Protein AF-A0A4V0I7I3-F1 (afdb_monomer_lite)

Foldseek 3Di:
DLQLVVLLVVLLVVCVVPPDDPPDDLVVSLVSSVVSCVVRPPCNVVVVCVVDDNDQWDWDWHQHPVRDIRTDIDGVDPPPDDPDD

pLDDT: mean 78.15, std 12.58, range [42.78, 90.56]

Sequence (85 aa):
MNEVAEGVVSFIRLTDEHPLPPAAATRDVLKALRKHLDATVPHWRDRVFESGEGRDAVEVEVHLQSGRVVRGALVQQPSVGSRRD

Secondary structure (DSSP, 8-state):
--HHHHHHHHHHHHHHHSPPPTT--HHHHHHHHHHHHHHHSTTHHHHHHTTSTT-SEEEEEEE-TTS-EEEEEEE----------

Structure (mmCIF, N/CA/C/O backbone):
data_AF-A0A4V0I7I3-F1
#
_entry.id   AF-A0A4V0I7I3-F1
#
loop_
_atom_site.group_PDB
_atom_site.id
_atom_site.type_symbol
_atom_site.label_atom_id
_atom_site.label_alt_id
_atom_site.label_comp_id
_atom_site.label_asym_id
_atom_site.label_entity_id
_atom_site.label_seq_id
_atom_site.pdbx_PDB_ins_code
_atom_site.Cartn_x
_atom_site.Cartn_y
_atom_site.Cartn_z
_atom_site.occupancy
_atom_site.B_iso_or_equiv
_atom_site.auth_seq_id
_atom_site.auth_comp_id
_atom_site.auth_asym_id
_atom_site.auth_atom_id
_atom_site.pdbx_PDB_model_num
ATOM 1 N N . MET A 1 1 ? 9.426 13.276 -10.284 1.00 56.56 1 MET A N 1
ATOM 2 C CA . MET A 1 1 ? 8.715 12.904 -9.041 1.00 56.56 1 MET A CA 1
ATOM 3 C C . MET A 1 1 ? 8.647 11.376 -9.029 1.00 56.56 1 MET A C 1
ATOM 5 O O . MET A 1 1 ? 8.617 10.803 -10.110 1.00 56.56 1 MET A O 1
ATOM 9 N N . ASN A 1 2 ? 8.802 10.699 -7.888 1.00 77.38 2 ASN A N 1
ATOM 10 C CA . ASN A 1 2 ? 8.883 9.229 -7.860 1.00 77.38 2 ASN A CA 1
ATOM 11 C C . ASN A 1 2 ? 7.476 8.632 -8.072 1.00 77.38 2 ASN A C 1
ATOM 13 O O . ASN A 1 2 ? 6.678 8.637 -7.139 1.00 77.38 2 ASN A O 1
ATOM 17 N N . GLU A 1 3 ? 7.174 8.133 -9.277 1.00 80.81 3 GLU A N 1
ATOM 18 C CA . GLU A 1 3 ? 5.847 7.607 -9.667 1.00 80.81 3 GLU A CA 1
ATOM 19 C C . GLU A 1 3 ? 5.334 6.498 -8.727 1.00 80.81 3 GLU A C 1
ATOM 21 O O . GLU A 1 3 ? 4.135 6.354 -8.504 1.00 80.81 3 GLU A O 1
ATOM 26 N N . VAL A 1 4 ? 6.239 5.743 -8.096 1.00 81.12 4 VAL A N 1
ATOM 27 C CA . VAL A 1 4 ? 5.888 4.722 -7.097 1.00 81.12 4 VAL A CA 1
ATOM 28 C C . VAL A 1 4 ? 5.360 5.376 -5.822 1.00 81.12 4 VAL A C 1
ATOM 30 O O . VAL A 1 4 ? 4.362 4.929 -5.262 1.00 81.12 4 VAL A O 1
ATOM 33 N N . ALA A 1 5 ? 6.004 6.455 -5.370 1.00 82.12 5 ALA A N 1
ATOM 34 C CA . ALA A 1 5 ? 5.549 7.217 -4.211 1.00 82.12 5 ALA A CA 1
ATOM 35 C C . ALA A 1 5 ? 4.181 7.863 -4.482 1.00 82.12 5 ALA A C 1
ATOM 37 O O . ALA A 1 5 ? 3.319 7.859 -3.605 1.00 82.12 5 ALA A O 1
ATOM 38 N N . GLU A 1 6 ? 3.940 8.342 -5.705 1.00 86.19 6 GLU A N 1
ATOM 39 C CA . GLU A 1 6 ? 2.618 8.822 -6.130 1.00 86.19 6 GLU A CA 1
ATOM 40 C C . GLU A 1 6 ? 1.567 7.704 -6.111 1.00 86.19 6 GLU A C 1
ATOM 42 O O . GLU A 1 6 ? 0.458 7.913 -5.615 1.00 86.19 6 GLU A O 1
ATOM 47 N N . GLY A 1 7 ? 1.927 6.497 -6.557 1.00 86.19 7 GLY A N 1
ATOM 48 C CA . GLY A 1 7 ? 1.078 5.310 -6.451 1.00 86.19 7 GLY A CA 1
ATOM 49 C C . GLY A 1 7 ? 0.719 4.955 -5.002 1.00 86.19 7 GLY A C 1
ATOM 50 O O . GLY A 1 7 ? -0.438 4.652 -4.710 1.00 86.19 7 GLY A O 1
ATOM 51 N N . VAL A 1 8 ? 1.671 5.064 -4.068 1.00 86.19 8 VAL A N 1
ATOM 52 C CA . VAL A 1 8 ? 1.420 4.876 -2.625 1.00 86.19 8 VAL A CA 1
ATOM 53 C C . VAL A 1 8 ? 0.484 5.960 -2.079 1.00 86.19 8 VAL A C 1
ATOM 55 O O . VAL A 1 8 ? -0.455 5.647 -1.350 1.00 86.19 8 VAL A O 1
ATOM 58 N N . VAL A 1 9 ? 0.681 7.227 -2.453 1.00 86.94 9 VAL A N 1
ATOM 59 C CA . VAL A 1 9 ? -0.212 8.329 -2.046 1.00 86.94 9 VAL A CA 1
ATOM 60 C C . VAL A 1 9 ? -1.626 8.126 -2.595 1.00 86.94 9 VAL A C 1
ATOM 62 O O . VAL A 1 9 ? -2.603 8.332 -1.876 1.00 86.94 9 VAL A O 1
ATOM 65 N N . SER A 1 10 ? -1.753 7.685 -3.846 1.00 89.75 10 SER A N 1
ATOM 66 C CA . SER A 1 10 ? -3.039 7.335 -4.452 1.00 89.75 10 SER A CA 1
ATOM 67 C C . SER A 1 10 ? -3.722 6.184 -3.707 1.00 89.75 10 SER A C 1
ATOM 69 O O . SER A 1 10 ? -4.920 6.263 -3.450 1.00 89.75 10 SER A O 1
ATOM 71 N N . PHE A 1 11 ? -2.969 5.166 -3.280 1.00 89.31 11 PHE A N 1
ATOM 72 C CA . PHE A 1 11 ? -3.498 4.091 -2.441 1.00 89.31 11 PHE A CA 1
ATOM 73 C C . PHE A 1 11 ? -4.007 4.611 -1.089 1.00 89.31 11 PHE A C 1
ATOM 75 O O . PHE A 1 11 ? -5.092 4.231 -0.661 1.00 89.31 11 PHE A O 1
ATOM 82 N N . ILE A 1 12 ? -3.274 5.520 -0.435 1.00 87.12 12 ILE A N 1
ATOM 83 C CA . ILE A 1 12 ? -3.712 6.131 0.832 1.00 87.12 12 ILE A CA 1
ATOM 84 C C . IL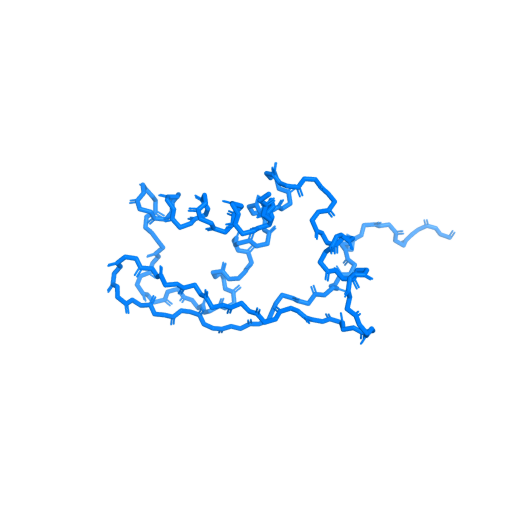E A 1 12 ? -5.036 6.885 0.644 1.00 87.12 12 ILE A C 1
ATOM 86 O O . ILE A 1 12 ? -5.939 6.740 1.465 1.00 87.12 12 ILE A O 1
ATOM 90 N N . ARG A 1 13 ? -5.189 7.634 -0.456 1.00 87.62 13 ARG A N 1
ATOM 91 C CA . ARG A 1 13 ? -6.456 8.308 -0.792 1.00 87.62 13 ARG A CA 1
ATOM 92 C C . ARG A 1 13 ? -7.589 7.314 -1.043 1.00 87.62 13 ARG A C 1
ATOM 94 O O . ARG A 1 13 ? -8.672 7.492 -0.507 1.00 87.62 13 ARG A O 1
ATOM 101 N N . LEU A 1 14 ? -7.325 6.226 -1.767 1.00 87.06 14 LEU A N 1
ATOM 102 C CA . LEU A 1 14 ? -8.315 5.168 -1.983 1.00 87.06 14 LEU A CA 1
ATOM 103 C C . LEU A 1 14 ? -8.797 4.561 -0.656 1.00 87.06 14 LEU A C 1
ATOM 105 O O . LEU A 1 14 ? -9.976 4.253 -0.515 1.00 87.06 14 LEU A O 1
ATOM 109 N N . THR A 1 15 ? -7.906 4.402 0.328 1.00 85.19 15 THR A N 1
ATOM 110 C CA . THR A 1 15 ? -8.291 3.901 1.659 1.00 85.19 15 THR A CA 1
ATOM 111 C C . THR A 1 15 ? -9.093 4.898 2.498 1.00 85.19 15 THR A C 1
ATOM 113 O O . THR A 1 15 ? -9.623 4.504 3.530 1.00 85.19 15 THR A O 1
ATOM 116 N N . ASP A 1 16 ? -9.195 6.160 2.083 1.00 83.38 16 ASP A N 1
ATOM 117 C CA . ASP A 1 16 ? -10.091 7.145 2.699 1.00 83.38 16 ASP A CA 1
ATOM 118 C C . ASP A 1 16 ? -11.527 6.955 2.188 1.00 83.38 16 ASP A C 1
ATOM 120 O O . ASP A 1 16 ? -12.473 6.829 2.963 1.00 83.38 16 ASP A O 1
ATOM 124 N N . GLU A 1 17 ? -11.676 6.806 0.870 1.00 85.62 17 GLU A N 1
ATOM 125 C CA . GLU A 1 17 ? -12.966 6.530 0.224 1.00 85.62 17 GLU A CA 1
ATOM 126 C C . GLU A 1 17 ? -13.480 5.113 0.542 1.00 85.62 17 GLU A C 1
ATOM 128 O O . GLU A 1 17 ? -14.684 4.874 0.665 1.00 85.62 17 GLU A O 1
ATOM 133 N N . HIS A 1 18 ? -12.554 4.166 0.707 1.00 84.00 18 HIS A N 1
ATOM 134 C CA . HIS A 1 18 ? -12.823 2.760 0.991 1.00 84.00 18 HIS A CA 1
ATOM 135 C C . HIS A 1 18 ? -11.962 2.264 2.162 1.00 84.00 18 HIS A C 1
ATOM 137 O O . HIS A 1 18 ? -10.941 1.596 1.950 1.00 84.00 18 HIS A O 1
ATOM 143 N N . PRO A 1 19 ? -12.365 2.566 3.410 1.00 81.12 19 PRO A N 1
ATOM 144 C CA . PRO A 1 19 ? -11.586 2.226 4.589 1.00 81.12 19 PRO A CA 1
ATOM 145 C C . PRO A 1 19 ? -11.351 0.725 4.717 1.00 81.12 19 PRO A C 1
ATOM 147 O O . PRO A 1 19 ? -12.264 -0.101 4.643 1.00 81.12 19 PRO A O 1
ATOM 150 N N . LEU A 1 20 ? -10.085 0.374 4.947 1.00 78.94 20 LEU A N 1
ATOM 151 C CA . LEU A 1 20 ? -9.693 -0.987 5.283 1.00 78.94 20 LEU A CA 1
ATOM 152 C C . LEU A 1 20 ? -10.301 -1.379 6.638 1.00 78.94 20 LEU A C 1
ATOM 154 O O . LEU A 1 20 ? -10.393 -0.536 7.535 1.00 78.94 20 LEU A O 1
ATOM 158 N N . PRO A 1 21 ? -10.654 -2.662 6.839 1.00 81.69 21 PRO A N 1
ATOM 159 C CA . PRO A 1 21 ? -11.119 -3.132 8.134 1.00 81.69 21 PRO A CA 1
ATOM 160 C C . PRO A 1 21 ? -10.127 -2.754 9.248 1.00 81.69 21 PRO A C 1
ATOM 162 O O . PRO A 1 21 ? -8.915 -2.915 9.066 1.00 81.69 21 PRO A O 1
ATOM 165 N N . PRO A 1 22 ? -10.595 -2.314 10.428 1.00 73.62 22 PRO A N 1
ATOM 166 C CA . PRO A 1 22 ? -9.713 -1.878 11.514 1.00 73.62 22 PRO A CA 1
ATOM 167 C C . PRO A 1 22 ? -8.748 -2.986 11.971 1.00 73.62 22 PRO A C 1
ATOM 169 O O . PRO A 1 22 ? -7.606 -2.703 12.326 1.00 73.62 22 PRO A O 1
ATOM 172 N N . ALA A 1 23 ? -9.167 -4.251 11.863 1.00 80.81 23 ALA A N 1
ATOM 173 C CA . ALA A 1 23 ? -8.365 -5.439 12.155 1.00 80.81 23 ALA A CA 1
ATOM 174 C C . ALA A 1 23 ? -7.713 -6.083 10.910 1.00 80.81 23 ALA A C 1
ATOM 176 O O . ALA A 1 23 ? -7.248 -7.218 10.986 1.00 80.81 23 ALA A O 1
ATOM 177 N N . ALA A 1 24 ? -7.682 -5.400 9.756 1.00 82.81 24 ALA A N 1
ATOM 178 C CA . ALA A 1 24 ? -7.059 -5.938 8.544 1.00 82.81 24 ALA A CA 1
ATOM 179 C C . ALA A 1 24 ? -5.593 -6.282 8.816 1.00 82.81 24 ALA A C 1
ATOM 181 O O . ALA A 1 24 ? -4.846 -5.441 9.327 1.00 82.81 24 ALA A O 1
A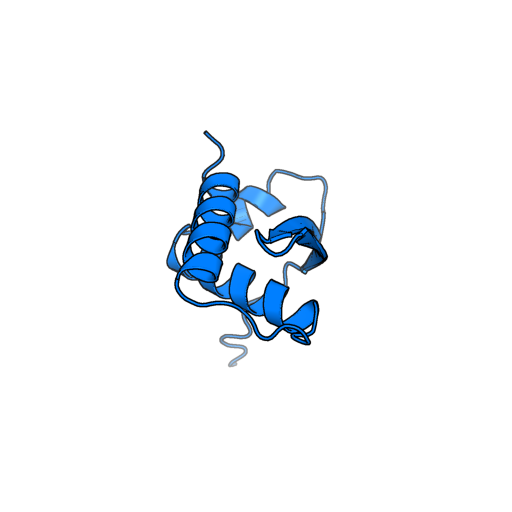TOM 182 N N . ALA A 1 25 ? -5.163 -7.494 8.474 1.00 87.00 25 ALA A N 1
ATOM 183 C CA . ALA A 1 25 ? -3.786 -7.903 8.697 1.00 87.00 25 ALA A CA 1
ATOM 184 C C . ALA A 1 25 ? -2.837 -7.072 7.821 1.00 87.00 25 ALA A C 1
ATOM 186 O O . ALA A 1 25 ? -3.153 -6.757 6.675 1.00 87.00 25 ALA A O 1
ATOM 187 N N . THR A 1 26 ? -1.636 -6.767 8.323 1.00 85.56 26 THR A N 1
ATOM 188 C CA . THR A 1 26 ? -0.580 -6.072 7.556 1.00 85.56 26 THR A CA 1
ATOM 189 C C . THR A 1 26 ? -0.372 -6.699 6.175 1.00 85.56 26 THR A C 1
ATOM 191 O O . THR A 1 26 ? -0.250 -5.992 5.181 1.00 85.56 26 THR A O 1
ATOM 194 N N . ARG A 1 27 ? -0.419 -8.035 6.093 1.00 85.75 27 ARG A N 1
ATOM 195 C CA . ARG A 1 27 ? -0.313 -8.785 4.836 1.00 85.75 27 ARG A CA 1
ATOM 196 C C . ARG A 1 27 ? -1.386 -8.401 3.813 1.00 85.75 27 ARG A C 1
ATOM 198 O O . ARG A 1 27 ? -1.068 -8.287 2.633 1.00 85.75 27 ARG A O 1
ATOM 205 N N . ASP A 1 28 ? -2.629 -8.208 4.244 1.00 86.88 28 ASP A N 1
ATOM 206 C CA . ASP A 1 28 ? -3.740 -7.873 3.349 1.00 86.88 28 ASP A CA 1
ATOM 207 C C . ASP A 1 28 ? -3.616 -6.441 2.832 1.00 86.88 28 ASP A C 1
ATOM 209 O O . ASP A 1 28 ? -3.828 -6.195 1.646 1.00 86.88 28 ASP A O 1
ATOM 213 N N . VAL A 1 29 ? -3.174 -5.520 3.693 1.00 86.94 29 VAL A N 1
ATOM 214 C CA . VAL A 1 29 ? -2.881 -4.132 3.309 1.00 86.94 29 VAL A CA 1
ATOM 215 C C . VAL A 1 29 ? -1.756 -4.081 2.274 1.00 86.94 29 VAL A C 1
ATOM 217 O O . VAL A 1 29 ? -1.906 -3.446 1.235 1.00 86.94 29 VAL A O 1
ATOM 220 N N . LEU A 1 30 ? -0.659 -4.809 2.502 1.00 87.94 30 LEU A N 1
ATOM 221 C CA . LEU A 1 30 ? 0.458 -4.884 1.553 1.00 87.94 30 LEU A CA 1
ATOM 222 C C . LEU A 1 30 ? 0.053 -5.552 0.233 1.00 87.94 30 LEU A C 1
ATOM 224 O O . LEU A 1 30 ? 0.487 -5.130 -0.837 1.00 87.94 30 LEU A O 1
ATOM 228 N N . LYS A 1 31 ? -0.811 -6.573 0.281 1.00 87.62 31 LYS A N 1
ATOM 229 C CA . LYS A 1 31 ? -1.360 -7.213 -0.921 1.00 87.62 31 LYS A CA 1
ATOM 230 C C . LYS A 1 31 ? -2.241 -6.248 -1.720 1.00 87.62 31 LYS A C 1
ATOM 232 O O . LYS A 1 31 ? -2.153 -6.230 -2.947 1.00 87.62 31 LYS A O 1
ATOM 237 N N . ALA A 1 32 ? -3.067 -5.452 -1.042 1.00 88.88 32 ALA A N 1
ATOM 238 C CA . ALA A 1 32 ? -3.891 -4.427 -1.672 1.00 88.88 32 ALA A CA 1
ATOM 239 C C . ALA A 1 32 ? -3.027 -3.322 -2.297 1.00 88.88 32 ALA A C 1
ATOM 241 O O . ALA A 1 32 ? -3.228 -2.993 -3.464 1.00 88.88 32 ALA A O 1
ATOM 242 N N . LEU A 1 33 ? -2.010 -2.843 -1.574 1.00 89.19 33 LEU A N 1
ATOM 243 C CA . LEU A 1 33 ? -1.042 -1.875 -2.087 1.00 89.19 33 LEU A CA 1
ATOM 244 C C . LEU A 1 33 ? -0.326 -2.404 -3.336 1.00 89.19 33 LEU A C 1
ATOM 246 O O . LEU A 1 33 ? -0.271 -1.716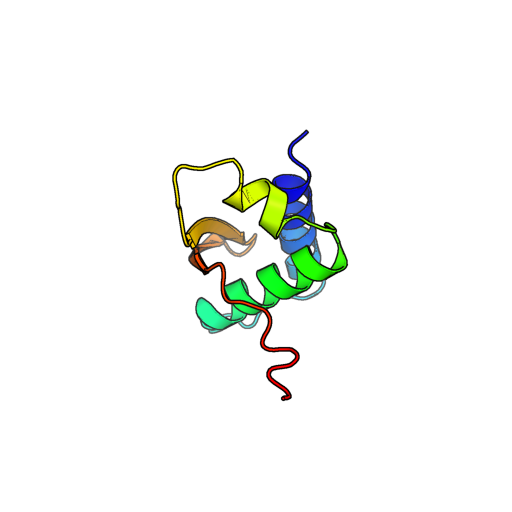 -4.350 1.00 89.19 33 LEU A O 1
ATOM 250 N N . ARG A 1 34 ? 0.163 -3.651 -3.305 1.00 88.75 34 ARG A N 1
ATOM 251 C CA . ARG A 1 34 ? 0.792 -4.295 -4.469 1.00 88.75 34 ARG A CA 1
ATOM 252 C C . ARG A 1 34 ? -0.141 -4.308 -5.679 1.00 88.75 34 ARG A C 1
ATOM 254 O O . ARG A 1 34 ? 0.279 -3.954 -6.774 1.00 88.75 34 ARG A O 1
ATOM 261 N N . LYS A 1 35 ? -1.398 -4.716 -5.482 1.00 88.88 35 LYS A N 1
ATOM 262 C CA . LYS A 1 35 ? -2.402 -4.763 -6.553 1.00 88.88 35 LYS A CA 1
ATOM 263 C C . LYS A 1 35 ? -2.700 -3.367 -7.110 1.00 88.88 35 LYS A C 1
ATOM 265 O O . LYS A 1 35 ? -2.890 -3.227 -8.312 1.00 88.88 35 LYS A O 1
ATOM 270 N N . HIS A 1 36 ? -2.732 -2.352 -6.249 1.00 90.56 36 HIS A N 1
ATOM 271 C CA . HIS A 1 36 ? -2.929 -0.959 -6.651 1.00 90.56 36 HIS A CA 1
ATOM 272 C C . HIS A 1 36 ? -1.773 -0.450 -7.508 1.00 90.56 36 HIS A C 1
ATOM 274 O O . HIS A 1 36 ? -2.003 0.088 -8.588 1.00 90.56 36 HIS A O 1
ATOM 280 N N . LEU A 1 37 ? -0.531 -0.674 -7.072 1.00 89.75 37 LEU A N 1
ATOM 281 C CA . LEU A 1 37 ? 0.662 -0.298 -7.833 1.00 89.75 37 LEU A CA 1
ATOM 282 C C . LEU A 1 37 ? 0.725 -1.028 -9.179 1.00 89.75 37 LEU A C 1
ATOM 284 O O . LEU A 1 37 ? 1.003 -0.399 -10.191 1.00 89.75 37 LEU A O 1
ATOM 288 N N . ASP A 1 38 ? 0.382 -2.320 -9.219 1.00 88.50 38 ASP A N 1
ATOM 289 C CA . ASP A 1 38 ? 0.301 -3.082 -10.474 1.00 88.50 38 ASP A CA 1
ATOM 290 C C . ASP A 1 38 ? -0.692 -2.479 -11.478 1.00 88.50 38 ASP A C 1
ATOM 292 O O . ASP A 1 38 ? -0.480 -2.586 -12.683 1.00 88.50 38 ASP A O 1
ATOM 296 N N . ALA A 1 39 ? -1.777 -1.871 -10.992 1.00 89.25 39 ALA A N 1
ATOM 297 C CA . ALA A 1 39 ? -2.812 -1.277 -11.833 1.00 89.25 39 ALA A CA 1
ATOM 298 C C . ALA A 1 39 ? -2.511 0.173 -12.244 1.00 89.25 39 ALA A C 1
ATOM 300 O O . ALA A 1 39 ? -2.965 0.612 -13.298 1.00 89.25 39 ALA A O 1
ATOM 301 N N . THR A 1 40 ? -1.789 0.924 -11.410 1.00 88.50 40 THR A N 1
ATOM 302 C CA . THR A 1 40 ? -1.628 2.381 -11.562 1.00 88.50 40 THR A CA 1
ATOM 303 C C . THR A 1 40 ? -0.242 2.801 -12.027 1.00 88.50 40 THR A C 1
ATOM 305 O O . THR A 1 40 ? -0.110 3.840 -12.666 1.00 88.50 40 THR A O 1
ATOM 308 N N . VAL A 1 41 ? 0.783 1.994 -11.750 1.00 88.50 41 VAL A N 1
ATOM 309 C CA . VAL A 1 41 ? 2.178 2.299 -12.074 1.00 88.50 41 VAL A CA 1
ATOM 310 C C . VAL A 1 41 ? 2.771 1.118 -12.855 1.00 88.50 41 VAL A C 1
ATOM 312 O O . VAL A 1 41 ? 3.337 0.192 -12.269 1.00 88.50 41 VAL A O 1
ATOM 315 N N . PRO A 1 42 ? 2.648 1.103 -14.193 1.00 84.25 42 PRO A N 1
ATOM 316 C CA . PRO A 1 42 ? 3.270 0.078 -15.023 1.00 84.25 42 PRO A CA 1
ATOM 317 C C . PRO A 1 42 ? 4.773 -0.009 -14.746 1.00 84.25 42 PRO A C 1
ATOM 319 O O . PRO A 1 42 ? 5.439 1.012 -14.570 1.00 84.25 42 PRO A O 1
ATOM 322 N N . HIS A 1 43 ? 5.316 -1.226 -14.707 1.00 83.94 43 HIS A N 1
ATOM 323 C CA . HIS A 1 43 ? 6.749 -1.467 -14.479 1.00 83.94 43 HIS A CA 1
ATOM 324 C C . HIS A 1 43 ? 7.298 -0.913 -13.152 1.00 83.94 43 HIS A C 1
ATOM 326 O O . HIS A 1 43 ? 8.507 -0.754 -12.998 1.00 83.94 43 HIS A O 1
ATOM 332 N N . TRP A 1 44 ? 6.441 -0.637 -12.157 1.00 85.69 44 TRP A N 1
ATOM 333 C CA . TRP A 1 44 ? 6.904 -0.144 -10.855 1.00 85.69 44 TRP A CA 1
ATOM 334 C C . TRP A 1 44 ? 7.888 -1.106 -10.185 1.00 85.69 44 TRP A C 1
ATOM 336 O O . TRP A 1 44 ? 8.814 -0.659 -9.521 1.00 85.69 44 TRP A O 1
ATOM 346 N N . ARG A 1 45 ? 7.716 -2.420 -10.385 1.00 82.31 45 ARG A N 1
ATOM 347 C CA . ARG A 1 45 ? 8.635 -3.437 -9.864 1.00 82.31 45 ARG A CA 1
ATOM 348 C C . ARG A 1 45 ? 10.030 -3.240 -10.433 1.00 82.31 45 ARG A C 1
ATOM 350 O O . ARG A 1 45 ? 10.958 -3.060 -9.661 1.00 82.31 45 ARG A O 1
ATOM 357 N N . ASP A 1 46 ? 10.149 -3.215 -11.754 1.00 80.12 46 ASP A N 1
ATOM 358 C CA . ASP A 1 46 ? 11.431 -3.065 -12.445 1.00 80.12 46 ASP A CA 1
ATOM 359 C C . ASP A 1 46 ? 12.130 -1.794 -11.948 1.00 80.12 46 ASP A C 1
ATOM 361 O O . ASP A 1 46 ? 13.236 -1.842 -11.435 1.00 80.12 46 ASP A O 1
ATOM 365 N N . ARG A 1 47 ? 11.402 -0.678 -11.873 1.00 78.50 47 ARG A N 1
ATOM 366 C CA . ARG A 1 47 ? 11.950 0.605 -11.404 1.00 78.50 47 ARG A CA 1
ATOM 367 C C . ARG A 1 47 ? 12.425 0.602 -9.951 1.00 78.50 47 ARG A C 1
ATOM 369 O O . ARG A 1 47 ? 13.420 1.251 -9.630 1.00 78.50 47 ARG A O 1
ATOM 376 N N . VAL A 1 48 ? 11.706 -0.080 -9.063 1.00 78.75 48 VAL A N 1
ATOM 377 C CA . VAL A 1 48 ? 12.048 -0.132 -7.636 1.00 78.75 48 VAL A CA 1
ATOM 378 C C . VAL A 1 48 ? 13.153 -1.158 -7.360 1.00 78.75 48 VAL A C 1
ATOM 380 O O . VAL A 1 48 ? 14.009 -0.903 -6.516 1.00 78.75 48 VAL A O 1
ATOM 383 N N . PHE A 1 49 ? 13.156 -2.287 -8.070 1.00 74.62 49 PHE A N 1
ATOM 384 C CA . PHE A 1 49 ? 14.084 -3.397 -7.845 1.00 74.62 49 PHE A CA 1
ATOM 385 C C . PHE A 1 49 ? 15.370 -3.302 -8.691 1.00 74.62 49 PHE A C 1
ATOM 387 O O . PHE A 1 49 ? 16.412 -3.748 -8.228 1.00 74.62 49 PHE A O 1
ATOM 394 N N . GLU A 1 50 ? 15.360 -2.668 -9.871 1.00 68.62 50 GLU A N 1
ATOM 395 C CA . GLU A 1 50 ? 16.577 -2.406 -10.671 1.00 68.62 50 GLU A CA 1
ATOM 396 C C . GLU A 1 50 ? 17.457 -1.306 -10.059 1.00 68.62 50 GLU A C 1
ATOM 398 O O . GLU A 1 50 ? 18.668 -1.288 -10.271 1.00 68.62 50 GLU A O 1
ATOM 403 N N . SER A 1 51 ? 16.870 -0.398 -9.273 1.00 59.12 51 SER A N 1
ATOM 404 C CA . SER A 1 51 ? 17.585 0.742 -8.677 1.00 59.12 51 SER A CA 1
ATOM 405 C C . SER A 1 51 ? 18.353 0.399 -7.387 1.00 59.12 51 SER A C 1
ATOM 407 O O . SER A 1 51 ? 18.988 1.285 -6.816 1.00 59.12 51 SER A O 1
ATOM 409 N N . GLY A 1 52 ? 18.294 -0.843 -6.886 1.00 51.16 52 GLY A N 1
ATOM 410 C CA . GLY A 1 52 ? 18.869 -1.222 -5.590 1.00 51.16 52 GLY A CA 1
ATOM 411 C C . GLY A 1 52 ? 19.618 -2.552 -5.621 1.00 51.16 52 GLY A C 1
ATOM 412 O O . GLY A 1 52 ? 19.077 -3.551 -6.072 1.00 51.16 52 GLY A O 1
ATOM 413 N N . GLU A 1 53 ? 20.845 -2.546 -5.090 1.00 53.00 53 GLU A N 1
ATOM 414 C CA . GLU A 1 53 ? 21.772 -3.669 -4.844 1.00 53.00 53 GLU A CA 1
ATOM 415 C C . GLU A 1 53 ? 21.105 -5.026 -4.509 1.00 53.00 53 GLU A C 1
ATOM 417 O O . GLU A 1 53 ? 21.046 -5.422 -3.346 1.00 53.00 53 GLU A O 1
ATOM 422 N N . GLY A 1 54 ? 20.595 -5.754 -5.509 1.00 55.38 54 GLY A N 1
ATOM 423 C CA . GLY A 1 54 ? 20.077 -7.118 -5.342 1.00 55.38 54 GLY A CA 1
ATOM 424 C C . GLY A 1 54 ? 18.998 -7.279 -4.263 1.00 55.38 54 GLY A C 1
ATOM 425 O O . GLY A 1 54 ? 18.945 -8.316 -3.605 1.00 55.38 54 GLY A O 1
ATOM 426 N N . ARG A 1 55 ? 18.172 -6.255 -4.012 1.00 62.81 55 ARG A N 1
ATOM 427 C CA . ARG A 1 55 ? 17.149 -6.332 -2.959 1.00 62.81 55 ARG A CA 1
ATOM 428 C C . ARG A 1 55 ? 15.924 -7.092 -3.461 1.00 62.81 55 ARG A C 1
ATOM 430 O O . ARG A 1 55 ? 15.150 -6.555 -4.236 1.00 62.81 55 ARG A O 1
ATOM 437 N N . ASP A 1 56 ? 15.675 -8.282 -2.917 1.00 74.31 56 ASP A N 1
ATOM 438 C CA . ASP A 1 56 ? 14.457 -9.071 -3.190 1.00 74.31 56 ASP A CA 1
ATOM 439 C C . ASP A 1 56 ? 13.183 -8.471 -2.563 1.00 74.31 56 ASP A C 1
ATOM 441 O O . ASP A 1 56 ? 12.078 -9.001 -2.727 1.00 74.31 56 ASP A O 1
ATOM 445 N N . ALA A 1 57 ? 13.311 -7.395 -1.781 1.00 78.56 57 ALA A N 1
ATOM 446 C CA . ALA A 1 57 ? 12.211 -6.800 -1.042 1.00 78.56 57 ALA A CA 1
ATOM 447 C C . ALA A 1 57 ? 12.367 -5.287 -0.849 1.00 78.56 57 ALA A C 1
ATOM 449 O O . ALA A 1 57 ? 13.469 -4.767 -0.681 1.00 78.56 57 ALA A O 1
ATOM 450 N N . VAL A 1 58 ? 11.229 -4.595 -0.829 1.00 80.12 58 VAL A N 1
ATOM 451 C CA . VAL A 1 58 ? 11.130 -3.147 -0.624 1.00 80.12 58 VAL A CA 1
ATOM 452 C C . VAL A 1 58 ? 10.357 -2.899 0.649 1.00 80.12 58 VAL A C 1
ATOM 454 O O . VAL A 1 58 ? 9.179 -3.244 0.734 1.00 80.12 58 VAL A O 1
ATOM 457 N N . GLU A 1 59 ? 11.014 -2.313 1.639 1.00 82.50 59 GLU A N 1
ATOM 458 C CA . GLU A 1 59 ? 10.354 -1.895 2.870 1.00 82.50 59 GLU A CA 1
ATOM 459 C C . GLU A 1 59 ? 9.436 -0.704 2.595 1.00 82.50 59 GLU A C 1
ATOM 461 O O . GLU A 1 59 ? 9.813 0.263 1.932 1.00 82.50 59 GLU A O 1
ATOM 466 N N . VAL A 1 60 ? 8.211 -0.789 3.100 1.00 82.25 60 VAL A N 1
ATOM 467 C CA . VAL A 1 60 ? 7.178 0.225 2.933 1.00 82.25 60 VAL A CA 1
ATOM 468 C C . VAL A 1 60 ? 6.561 0.529 4.285 1.00 82.25 60 VAL A C 1
ATOM 470 O O . VAL A 1 60 ? 6.219 -0.370 5.059 1.00 82.25 60 VAL A O 1
ATOM 473 N N . GLU A 1 61 ? 6.385 1.817 4.543 1.00 85.19 61 GLU A N 1
ATOM 474 C CA . GLU A 1 61 ? 5.659 2.342 5.686 1.00 85.19 61 GLU A CA 1
ATOM 475 C C . GLU A 1 61 ? 4.468 3.152 5.168 1.00 85.19 61 GLU A C 1
ATOM 477 O O . GLU A 1 61 ? 4.635 4.142 4.460 1.00 85.19 61 GLU A O 1
ATOM 482 N N . VAL A 1 62 ? 3.255 2.710 5.496 1.00 82.44 62 VAL A N 1
ATOM 483 C CA . VAL A 1 62 ? 2.006 3.365 5.102 1.00 82.44 62 VAL A CA 1
ATOM 484 C C . VAL A 1 62 ? 1.354 3.951 6.343 1.00 82.44 62 VAL A C 1
ATOM 486 O O . VAL A 1 62 ? 0.969 3.223 7.258 1.00 82.44 62 VAL A O 1
ATOM 489 N N . HIS A 1 63 ? 1.212 5.272 6.357 1.00 84.06 63 HIS A N 1
ATOM 490 C CA . HIS A 1 63 ? 0.479 5.999 7.389 1.00 84.06 63 HIS A CA 1
ATOM 491 C C . HIS A 1 63 ? -0.959 6.173 6.917 1.00 84.06 63 HIS A C 1
ATOM 493 O O . HIS A 1 63 ? -1.230 6.956 6.009 1.00 84.06 63 HIS A O 1
ATOM 499 N N . LEU A 1 64 ? -1.876 5.403 7.498 1.00 79.69 64 LEU A N 1
ATOM 500 C CA . LEU A 1 64 ? -3.305 5.544 7.232 1.00 79.69 64 LEU A CA 1
ATOM 501 C C . LEU A 1 64 ? -3.853 6.734 8.031 1.00 79.69 64 LEU A C 1
ATOM 503 O O . LEU A 1 64 ? -3.405 6.994 9.148 1.00 79.69 64 LEU A O 1
ATOM 507 N N . GLN A 1 65 ? -4.869 7.424 7.503 1.00 74.19 65 GLN A N 1
ATOM 508 C CA . GLN A 1 65 ? -5.467 8.585 8.183 1.00 74.19 65 GLN A CA 1
ATOM 509 C C . GLN A 1 65 ? -6.109 8.256 9.539 1.00 74.19 65 GLN A C 1
ATOM 511 O O . GLN A 1 65 ? -6.234 9.130 10.389 1.00 74.19 65 GLN A O 1
ATOM 516 N N . SER A 1 66 ? -6.432 6.985 9.795 1.00 74.56 66 SER A N 1
ATOM 517 C CA . SER A 1 66 ? -6.868 6.506 11.112 1.00 74.56 66 SER A CA 1
ATOM 518 C C . SER A 1 66 ? -5.784 6.586 12.201 1.00 74.56 66 SER A C 1
ATOM 520 O O . SER A 1 66 ? -6.028 6.176 13.333 1.00 74.56 66 SER A O 1
ATOM 522 N N . GLY A 1 67 ? -4.574 7.056 11.872 1.00 79.44 67 GLY A N 1
ATOM 523 C CA . GLY A 1 67 ? -3.407 7.066 12.758 1.00 79.44 67 GLY A CA 1
ATOM 524 C C . GLY A 1 67 ? -2.685 5.718 12.819 1.00 79.44 67 GLY A C 1
ATOM 525 O O . GLY A 1 67 ? -1.676 5.576 13.508 1.00 79.44 67 GLY A O 1
ATOM 526 N N . ARG A 1 68 ? -3.179 4.712 12.088 1.00 83.38 68 ARG A N 1
ATOM 527 C CA . ARG A 1 68 ? -2.553 3.395 12.003 1.00 83.38 68 ARG A CA 1
ATOM 528 C C . ARG A 1 68 ? -1.370 3.433 11.039 1.00 83.38 68 ARG A C 1
ATOM 530 O O . ARG A 1 68 ? -1.533 3.720 9.855 1.00 83.38 68 ARG A O 1
ATOM 537 N N . VAL A 1 69 ? -0.202 3.030 11.530 1.00 85.38 69 VAL A N 1
ATOM 538 C CA . VAL A 1 69 ? 0.993 2.823 10.705 1.00 85.38 69 VAL A CA 1
ATOM 539 C C . VAL A 1 69 ? 1.113 1.344 10.349 1.00 85.38 69 VAL A C 1
ATOM 541 O O . VAL A 1 69 ? 1.099 0.475 11.222 1.00 85.38 69 VAL A O 1
ATOM 544 N N . VAL A 1 70 ? 1.222 1.048 9.057 1.00 85.06 70 VAL A N 1
ATOM 545 C CA . VAL A 1 70 ? 1.442 -0.300 8.531 1.00 85.06 70 VAL A CA 1
ATOM 546 C C . VAL A 1 70 ? 2.852 -0.369 7.962 1.00 85.06 70 VAL A C 1
ATOM 548 O O . VAL A 1 70 ? 3.177 0.346 7.021 1.00 85.06 70 VAL A O 1
ATOM 551 N N . ARG A 1 71 ? 3.685 -1.242 8.531 1.00 87.50 71 ARG A N 1
ATOM 552 C CA . ARG A 1 71 ? 5.063 -1.487 8.091 1.00 87.50 71 ARG A CA 1
ATOM 553 C C . ARG A 1 71 ? 5.196 -2.899 7.555 1.00 87.50 71 ARG A C 1
ATOM 555 O O . ARG A 1 71 ? 4.679 -3.837 8.161 1.00 87.50 71 ARG A O 1
ATOM 562 N N . GLY A 1 72 ? 5.922 -3.060 6.462 1.00 86.12 72 GLY A N 1
ATOM 563 C CA . GLY A 1 72 ? 6.356 -4.371 6.002 1.00 86.12 72 GLY A CA 1
ATOM 564 C C . GLY A 1 72 ? 7.066 -4.288 4.666 1.00 86.12 72 GLY A C 1
ATOM 565 O O . GLY A 1 72 ? 7.391 -3.202 4.206 1.00 86.12 72 GLY A O 1
ATOM 566 N N . ALA A 1 73 ? 7.314 -5.438 4.051 1.00 83.81 73 ALA A N 1
ATOM 567 C CA . ALA A 1 73 ? 8.086 -5.503 2.823 1.00 83.81 73 ALA A CA 1
ATOM 568 C C . ALA A 1 73 ? 7.245 -6.016 1.649 1.00 83.81 73 ALA A C 1
ATOM 570 O O . ALA A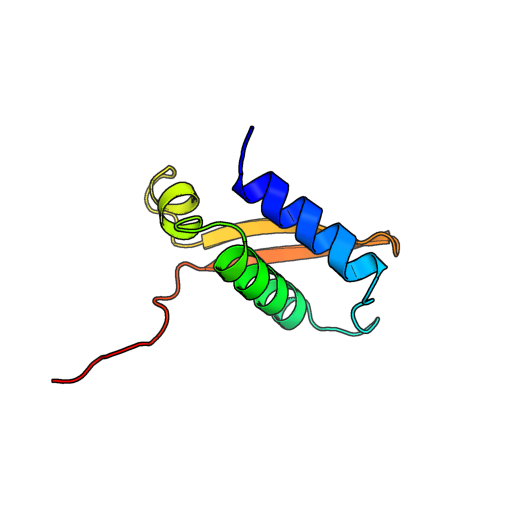 1 73 ? 6.535 -7.020 1.759 1.00 83.81 73 ALA A O 1
ATOM 571 N N . LEU A 1 74 ? 7.348 -5.335 0.511 1.00 82.94 74 LEU A N 1
ATOM 572 C CA . LEU A 1 74 ? 6.891 -5.829 -0.779 1.00 82.94 74 LEU A CA 1
ATOM 573 C C . LEU A 1 74 ? 8.020 -6.645 -1.400 1.00 82.94 74 LEU A C 1
ATOM 575 O O . LEU A 1 74 ? 9.025 -6.095 -1.833 1.00 82.94 74 LEU A O 1
ATOM 579 N N . VAL A 1 75 ? 7.852 -7.963 -1.425 1.00 80.81 75 VAL A N 1
ATOM 580 C CA . VAL A 1 75 ? 8.815 -8.880 -2.046 1.00 80.81 75 VAL A CA 1
ATOM 581 C C . VAL A 1 75 ? 8.642 -8.922 -3.564 1.00 80.81 75 VAL A C 1
ATOM 583 O O . VAL A 1 75 ? 7.510 -8.915 -4.068 1.00 80.81 75 VAL A O 1
ATOM 586 N N . GLN A 1 76 ? 9.754 -9.049 -4.287 1.00 72.62 76 GLN A N 1
ATOM 587 C CA . GLN A 1 76 ? 9.808 -9.357 -5.713 1.00 72.62 76 GLN A CA 1
ATOM 588 C C . GLN A 1 76 ? 9.415 -10.826 -5.931 1.00 72.62 76 GLN A C 1
ATOM 590 O O . GLN A 1 76 ? 10.187 -11.664 -6.376 1.00 72.62 76 GLN A O 1
ATOM 595 N N . GLN A 1 77 ? 8.184 -11.194 -5.580 1.00 63.69 77 GLN A N 1
ATOM 596 C CA . GLN A 1 77 ? 7.666 -12.491 -5.994 1.00 63.69 77 GLN A CA 1
ATOM 597 C C . GLN A 1 77 ? 7.330 -12.420 -7.482 1.00 63.69 77 GLN A C 1
ATOM 599 O O . GLN A 1 77 ? 6.541 -11.535 -7.849 1.00 63.69 77 GLN A O 1
ATOM 604 N N . PRO A 1 78 ? 7.828 -13.352 -8.319 1.00 56.41 78 PRO A N 1
ATOM 605 C CA . PRO A 1 78 ? 7.321 -13.488 -9.672 1.00 56.41 78 PRO A CA 1
ATOM 606 C C . PRO A 1 78 ? 5.803 -13.638 -9.582 1.00 56.41 78 PRO A C 1
ATOM 608 O O . PRO A 1 78 ? 5.287 -14.424 -8.782 1.00 56.41 78 PRO A O 1
ATOM 611 N N . SER A 1 79 ? 5.074 -12.826 -10.349 1.00 51.62 79 SER A N 1
ATOM 612 C CA . SER A 1 79 ? 3.649 -13.050 -10.562 1.00 51.62 79 SER A CA 1
ATOM 613 C C . SER A 1 79 ? 3.545 -14.454 -11.139 1.00 51.62 79 SER A C 1
ATOM 615 O O . SER A 1 79 ? 3.967 -14.667 -12.270 1.00 51.62 79 SER A O 1
ATOM 617 N N . VAL A 1 80 ? 3.118 -15.436 -10.342 1.00 47.00 80 VAL A N 1
ATOM 618 C CA . VAL A 1 80 ? 3.069 -16.829 -10.789 1.00 47.00 80 VAL A CA 1
ATOM 619 C C . VAL A 1 80 ? 2.084 -16.887 -11.953 1.00 47.00 80 VAL A C 1
ATOM 621 O O . VAL A 1 80 ? 0.872 -16.810 -11.774 1.00 47.00 80 VAL A O 1
ATOM 624 N N . GLY A 1 81 ? 2.652 -16.932 -13.151 1.00 44.75 81 GLY A N 1
ATOM 625 C CA . GLY A 1 81 ? 1.983 -16.791 -14.427 1.00 44.75 81 GLY A CA 1
ATOM 626 C C . GLY A 1 81 ? 2.870 -17.427 -15.482 1.00 44.75 81 GLY A C 1
ATOM 627 O O . GLY A 1 81 ? 3.695 -16.762 -16.091 1.00 44.75 81 GLY A O 1
ATOM 628 N N . SER A 1 82 ? 2.654 -18.730 -15.660 1.00 42.78 82 SER A N 1
ATOM 629 C CA . SER A 1 82 ? 3.190 -19.594 -16.715 1.00 42.78 82 SER A CA 1
ATOM 630 C C . SER A 1 82 ? 4.573 -20.220 -16.478 1.00 42.78 82 SER A C 1
ATOM 632 O O . SER A 1 82 ? 5.555 -19.912 -17.143 1.00 42.78 82 SER A O 1
ATOM 634 N N . ARG A 1 83 ? 4.608 -21.220 -15.583 1.00 51.94 83 ARG A N 1
ATOM 635 C CA . ARG A 1 83 ? 5.408 -22.431 -15.822 1.00 51.94 83 ARG A CA 1
ATOM 636 C C . ARG A 1 83 ? 4.499 -23.447 -16.525 1.00 51.94 83 ARG A C 1
ATOM 638 O O . ARG A 1 83 ? 3.683 -24.094 -15.876 1.00 51.94 83 ARG A O 1
ATOM 64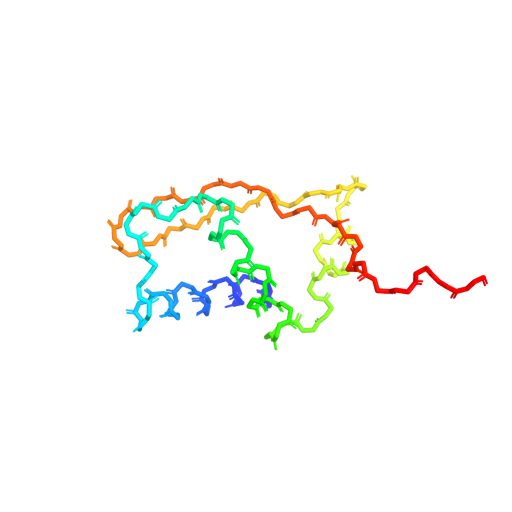5 N N . ARG A 1 84 ? 4.608 -23.493 -17.845 1.00 50.69 84 ARG A N 1
ATOM 646 C CA . ARG A 1 84 ? 4.178 -24.533 -18.798 1.00 50.69 84 ARG A CA 1
ATOM 647 C C . ARG A 1 84 ? 5.042 -24.239 -20.023 1.00 50.69 84 ARG A C 1
ATOM 649 O O . ARG A 1 84 ? 5.004 -23.102 -20.478 1.00 50.69 84 ARG A O 1
ATOM 656 N N . ASP A 1 85 ? 5.861 -25.110 -20.566 1.00 50.59 85 ASP A N 1
ATOM 657 C CA . ASP A 1 85 ? 6.230 -26.506 -20.344 1.00 50.59 85 ASP A CA 1
ATOM 658 C C . ASP A 1 85 ? 7.694 -26.590 -20.820 1.00 50.59 85 ASP A C 1
ATOM 660 O O . ASP A 1 85 ? 8.013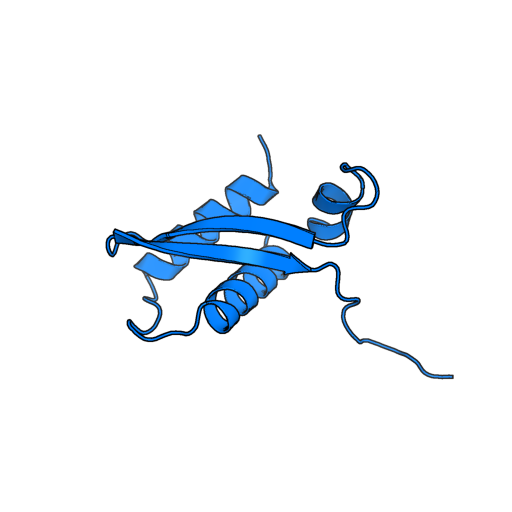 -25.841 -21.778 1.00 50.59 85 ASP A O 1
#

Radius of gyration: 13.72 Å; chains: 1; bounding box: 35×39×33 Å